Protein AF-A0A6P1ZVD4-F1 (afdb_monomer)

Solvent-accessible surface area (backbone atoms only — not comparable to full-atom values): 4212 Å² total; per-residue (Å²): 137,85,82,81,77,77,68,86,91,62,80,84,72,65,96,66,82,87,74,95,80,88,84,90,74,55,71,70,58,51,56,50,44,47,52,54,15,56,79,68,76,49,50,54,68,55,51,50,51,53,51,60,61,52,56,75,72,61,69,82,129

Structure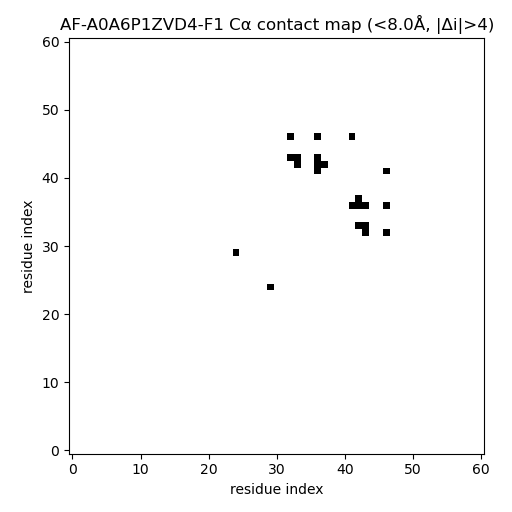 (mmCIF, N/CA/C/O backbone):
data_AF-A0A6P1ZVD4-F1
#
_entry.id   AF-A0A6P1ZVD4-F1
#
loop_
_atom_site.group_PDB
_atom_site.id
_atom_site.type_symbol
_atom_site.label_atom_id
_atom_site.label_alt_id
_atom_site.label_comp_id
_atom_site.label_asym_id
_atom_site.label_entity_id
_atom_site.label_seq_id
_atom_site.pdbx_PDB_ins_code
_atom_site.Cartn_x
_atom_site.Cartn_y
_atom_site.Cartn_z
_atom_site.occupancy
_atom_site.B_iso_or_equiv
_atom_site.auth_seq_id
_atom_site.auth_comp_id
_atom_site.auth_asym_id
_atom_site.auth_atom_id
_atom_site.pdbx_PDB_model_num
ATOM 1 N N . MET A 1 1 ? 13.124 -10.149 -39.95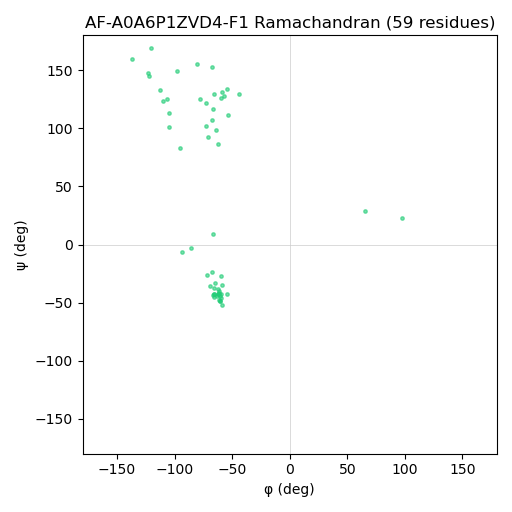7 1.00 41.09 1 MET A N 1
ATOM 2 C CA . MET A 1 1 ? 11.942 -10.106 -39.068 1.00 41.09 1 MET A CA 1
ATOM 3 C C . MET A 1 1 ? 12.230 -11.020 -37.889 1.00 41.09 1 MET A C 1
ATOM 5 O O . MET A 1 1 ? 12.276 -12.225 -38.085 1.00 41.09 1 MET A O 1
ATOM 9 N N . ILE A 1 2 ? 12.556 -10.472 -36.715 1.00 41.28 2 ILE A N 1
ATOM 10 C CA . ILE A 1 2 ? 12.937 -11.287 -35.550 1.00 41.28 2 ILE A CA 1
ATOM 11 C C . ILE A 1 2 ? 11.757 -11.290 -34.584 1.00 41.28 2 ILE A C 1
ATOM 13 O O . ILE A 1 2 ? 11.482 -10.310 -33.895 1.00 41.28 2 ILE A O 1
ATOM 17 N N . THR A 1 3 ? 11.014 -12.389 -34.605 1.00 49.59 3 THR A N 1
ATOM 18 C CA . THR A 1 3 ? 9.815 -12.627 -33.807 1.00 49.59 3 THR A CA 1
ATOM 19 C C . THR A 1 3 ? 10.209 -12.728 -32.334 1.00 49.59 3 THR A C 1
ATOM 21 O O . THR A 1 3 ? 10.814 -13.710 -31.901 1.00 49.59 3 THR A O 1
ATOM 24 N N . LYS A 1 4 ? 9.891 -11.695 -31.547 1.00 51.16 4 LYS A N 1
ATOM 25 C CA . LYS A 1 4 ? 10.130 -11.674 -30.100 1.00 51.16 4 LYS A CA 1
ATOM 26 C C . LYS A 1 4 ? 9.144 -12.641 -29.437 1.00 51.16 4 LYS A C 1
ATOM 28 O O . LYS A 1 4 ? 8.006 -12.277 -29.152 1.00 51.16 4 LYS A O 1
ATOM 33 N N . LYS A 1 5 ? 9.564 -13.899 -29.248 1.00 44.94 5 LYS A N 1
ATOM 34 C CA . LYS A 1 5 ? 8.833 -14.905 -28.463 1.00 44.94 5 LYS A CA 1
ATOM 35 C C . LYS A 1 5 ? 8.552 -14.321 -27.077 1.00 44.94 5 LYS A C 1
ATOM 37 O O . LYS A 1 5 ? 9.476 -14.097 -26.298 1.00 44.94 5 LYS A O 1
ATOM 42 N N . ARG A 1 6 ? 7.280 -14.050 -26.776 1.00 55.28 6 ARG A N 1
ATOM 43 C CA . ARG A 1 6 ? 6.841 -13.771 -25.407 1.00 55.28 6 ARG A CA 1
ATOM 44 C C . ARG A 1 6 ? 7.012 -15.056 -24.603 1.00 55.28 6 ARG A C 1
ATOM 46 O O . ARG A 1 6 ? 6.378 -16.060 -24.909 1.00 55.28 6 ARG A O 1
ATOM 53 N N . LEU A 1 7 ? 7.883 -15.015 -23.602 1.00 55.75 7 LEU A N 1
ATOM 54 C CA . LEU A 1 7 ? 7.906 -16.008 -22.539 1.00 55.75 7 LEU A CA 1
ATOM 55 C C . LEU A 1 7 ? 6.681 -15.740 -21.662 1.00 55.75 7 LEU A C 1
ATOM 57 O O . LEU A 1 7 ? 6.640 -14.772 -20.903 1.00 55.75 7 LEU A O 1
ATOM 61 N N . THR A 1 8 ? 5.643 -16.551 -21.836 1.00 52.03 8 THR A N 1
ATOM 62 C CA . THR A 1 8 ? 4.523 -16.622 -20.898 1.00 52.03 8 THR A CA 1
ATOM 63 C C . THR A 1 8 ? 5.108 -17.029 -19.544 1.00 52.03 8 THR A C 1
ATOM 65 O O . THR A 1 8 ? 5.816 -18.031 -19.492 1.00 52.03 8 THR A O 1
ATOM 68 N N . ASN A 1 9 ? 4.837 -16.245 -18.491 1.00 46.94 9 ASN A N 1
ATOM 69 C CA . ASN A 1 9 ? 5.359 -16.372 -17.115 1.00 46.94 9 ASN A CA 1
ATOM 70 C C . ASN A 1 9 ? 6.566 -15.492 -16.714 1.00 46.94 9 ASN A C 1
ATOM 72 O O . ASN A 1 9 ? 7.260 -15.809 -15.752 1.00 46.94 9 ASN A O 1
ATOM 76 N N . VAL A 1 10 ? 6.809 -14.366 -17.391 1.00 47.91 10 VAL A N 1
ATOM 77 C CA . VAL A 1 10 ? 7.686 -13.315 -16.841 1.00 47.91 10 VAL A CA 1
ATOM 78 C C . VAL A 1 10 ? 6.793 -12.169 -16.358 1.00 47.91 10 VAL A C 1
ATOM 80 O O . VAL A 1 10 ? 6.132 -11.554 -17.202 1.00 47.91 10 VAL A O 1
ATOM 83 N N . PRO A 1 11 ? 6.712 -11.879 -15.042 1.00 47.53 11 PRO A N 1
ATOM 84 C CA . PRO A 1 11 ? 6.066 -10.657 -14.587 1.00 47.53 11 PRO A CA 1
ATOM 85 C C . PRO A 1 11 ? 6.743 -9.499 -15.309 1.00 47.53 11 PRO A C 1
ATOM 87 O O . PRO A 1 11 ? 7.967 -9.486 -15.445 1.00 47.53 11 PRO A O 1
ATOM 90 N N . VAL A 1 12 ? 5.947 -8.576 -15.845 1.00 50.41 12 VAL A N 1
ATOM 91 C CA . VAL A 1 12 ? 6.445 -7.376 -16.516 1.00 50.41 12 VAL A CA 1
ATOM 92 C C . VAL A 1 12 ? 7.219 -6.576 -15.469 1.00 50.41 12 VAL A C 1
ATOM 94 O O . VAL A 1 12 ? 6.658 -5.735 -14.780 1.00 50.41 12 VAL A O 1
ATOM 97 N N . LEU A 1 13 ? 8.505 -6.890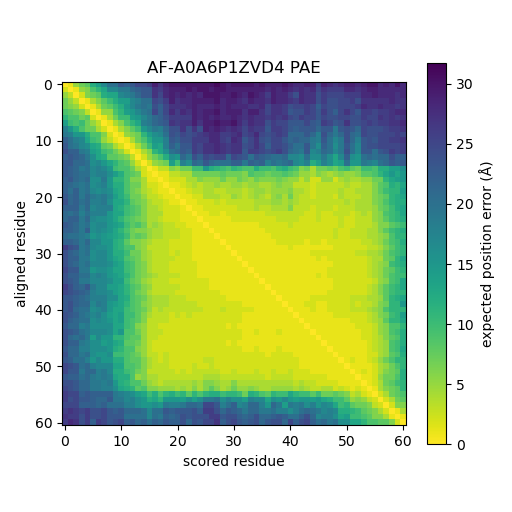 -15.301 1.00 50.84 13 LEU A N 1
ATOM 98 C CA . LEU A 1 13 ? 9.448 -6.078 -14.561 1.00 50.84 13 LEU A CA 1
ATOM 99 C C . LEU A 1 13 ? 9.525 -4.781 -15.347 1.00 50.84 13 LEU A C 1
ATOM 101 O O . LEU A 1 13 ? 10.153 -4.708 -16.407 1.00 50.84 13 LEU A O 1
ATOM 105 N N . HIS A 1 14 ? 8.779 -3.789 -14.867 1.00 54.16 14 HIS A N 1
ATOM 106 C CA . HIS A 1 14 ? 8.916 -2.417 -15.302 1.00 54.16 14 HIS A CA 1
ATOM 107 C C . HIS A 1 14 ? 10.408 -2.098 -15.378 1.00 54.16 14 HIS A C 1
ATOM 109 O O . HIS A 1 14 ? 11.167 -2.381 -14.457 1.00 54.16 14 HIS A O 1
ATOM 115 N N . SER A 1 15 ? 10.836 -1.550 -16.510 1.00 57.06 15 SER A N 1
ATOM 116 C CA . SER A 1 15 ? 12.238 -1.245 -16.807 1.00 57.06 15 SER A CA 1
ATOM 117 C C . SER A 1 15 ? 12.827 -0.135 -15.917 1.00 57.06 15 SER A C 1
ATOM 119 O O . SER A 1 15 ? 13.931 0.332 -16.177 1.00 57.06 15 SER A O 1
ATOM 121 N N . GLU A 1 16 ? 12.095 0.289 -14.886 1.00 70.38 16 GLU A N 1
ATOM 122 C CA . GLU A 1 16 ? 12.442 1.343 -13.945 1.00 70.38 16 GLU A CA 1
ATOM 123 C C . GLU A 1 16 ? 12.812 0.725 -12.594 1.00 70.38 16 GLU A C 1
ATOM 125 O O . GLU A 1 16 ? 12.063 -0.061 -12.010 1.00 70.38 16 GLU A O 1
ATOM 130 N N . VAL A 1 17 ? 14.005 1.062 -12.107 1.00 80.94 17 VAL A N 1
ATOM 131 C CA . VAL A 1 17 ? 14.512 0.565 -10.827 1.00 80.94 17 VAL A CA 1
ATOM 132 C C . VAL A 1 17 ? 13.841 1.341 -9.699 1.00 80.94 17 VAL A C 1
ATOM 134 O O . VAL A 1 17 ? 13.923 2.568 -9.655 1.00 80.94 17 VAL A O 1
ATOM 137 N N . LYS A 1 18 ? 13.216 0.624 -8.755 1.00 84.69 18 LYS A N 1
ATOM 138 C CA . LYS A 1 18 ? 12.614 1.239 -7.565 1.00 84.69 18 LYS A CA 1
ATOM 139 C C . LYS A 1 18 ? 13.674 2.032 -6.794 1.00 84.69 18 LYS A C 1
ATOM 141 O O . LYS A 1 18 ? 14.725 1.500 -6.440 1.00 84.69 18 LYS A O 1
ATOM 146 N N . GLN A 1 19 ? 13.376 3.291 -6.494 1.00 90.19 19 GLN A N 1
ATOM 147 C CA . GLN A 1 19 ? 14.188 4.125 -5.610 1.00 90.19 19 GLN A CA 1
ATOM 148 C C . GLN A 1 19 ? 13.592 4.138 -4.199 1.00 90.19 19 GLN A C 1
ATOM 150 O O . GLN A 1 19 ? 12.376 4.021 -4.017 1.00 90.19 19 GLN A O 1
ATOM 155 N N . ARG A 1 20 ? 14.447 4.272 -3.180 1.00 90.75 20 ARG A N 1
ATOM 156 C CA . ARG A 1 20 ? 14.002 4.310 -1.783 1.00 90.75 20 ARG A CA 1
ATOM 157 C C . ARG A 1 20 ? 13.310 5.641 -1.495 1.00 90.75 20 ARG A C 1
ATOM 159 O O . ARG A 1 20 ? 13.937 6.690 -1.572 1.00 90.75 20 ARG A O 1
ATOM 166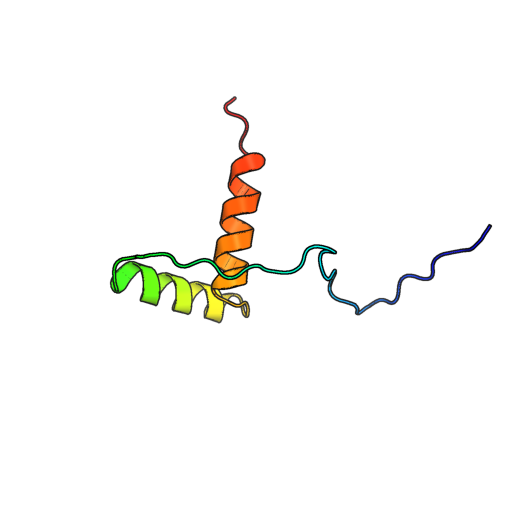 N N . HIS A 1 21 ? 12.054 5.562 -1.072 1.00 90.12 21 HIS A N 1
ATOM 167 C CA . HIS A 1 21 ? 11.268 6.696 -0.598 1.00 90.12 21 HIS A CA 1
ATOM 168 C C . HIS A 1 21 ? 10.791 6.424 0.828 1.00 90.12 21 HIS A C 1
ATOM 170 O O . HIS A 1 21 ? 10.502 5.279 1.181 1.00 90.12 21 HIS A O 1
ATOM 176 N N . GLN A 1 22 ? 10.720 7.468 1.651 1.00 93.81 22 GLN A N 1
ATOM 177 C CA . GLN A 1 22 ? 10.173 7.390 3.002 1.00 93.81 22 GLN A CA 1
ATOM 178 C C . GLN A 1 22 ? 8.885 8.204 3.069 1.00 93.81 22 GLN A C 1
ATOM 180 O O . GLN A 1 22 ? 8.845 9.347 2.621 1.00 93.81 22 GLN A O 1
ATOM 185 N N . ILE A 1 23 ? 7.846 7.612 3.653 1.00 91.31 23 ILE A N 1
ATOM 186 C CA . ILE A 1 23 ? 6.575 8.277 3.934 1.00 91.31 23 ILE A CA 1
ATOM 187 C C . ILE A 1 23 ? 6.280 8.180 5.428 1.00 91.31 23 ILE A C 1
ATOM 189 O O . ILE A 1 23 ? 6.651 7.202 6.078 1.00 91.31 23 ILE A O 1
ATOM 193 N N . VAL A 1 24 ? 5.618 9.198 5.968 1.00 96.31 24 VAL A N 1
ATOM 194 C CA . VAL A 1 24 ? 5.127 9.207 7.347 1.00 96.31 24 VAL A CA 1
ATOM 195 C C . VAL A 1 24 ? 3.611 9.128 7.289 1.00 96.31 24 VAL A C 1
ATOM 197 O O . VAL A 1 24 ? 2.967 9.947 6.640 1.00 96.31 24 VAL A O 1
ATOM 200 N N . VAL A 1 25 ? 3.047 8.121 7.944 1.00 96.50 25 VAL A N 1
ATOM 201 C CA . VAL A 1 25 ? 1.606 7.857 7.981 1.00 96.50 25 VAL A CA 1
ATOM 202 C C . VAL A 1 25 ? 1.196 7.494 9.404 1.00 96.50 25 VAL A C 1
ATOM 204 O O . VAL A 1 25 ? 2.032 7.099 10.218 1.00 96.50 25 VAL A O 1
ATOM 207 N N . THR A 1 26 ? -0.091 7.619 9.721 1.00 98.38 26 THR A N 1
ATOM 208 C CA . THR A 1 26 ? -0.602 7.188 11.027 1.00 98.38 26 THR A CA 1
ATOM 209 C C . THR A 1 26 ? -0.520 5.661 11.169 1.00 98.38 26 THR A C 1
ATOM 211 O O . THR A 1 26 ? -0.608 4.949 10.161 1.00 98.38 26 THR A O 1
ATOM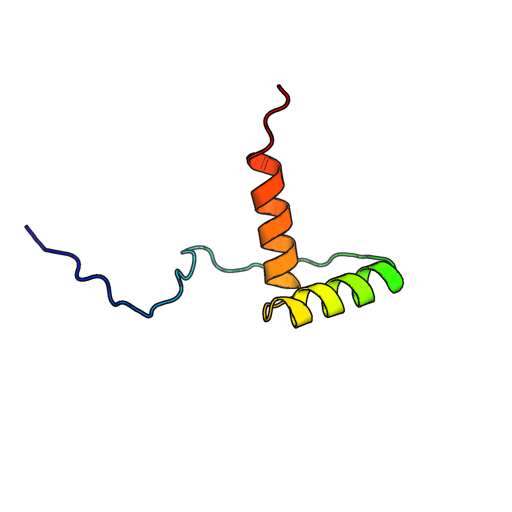 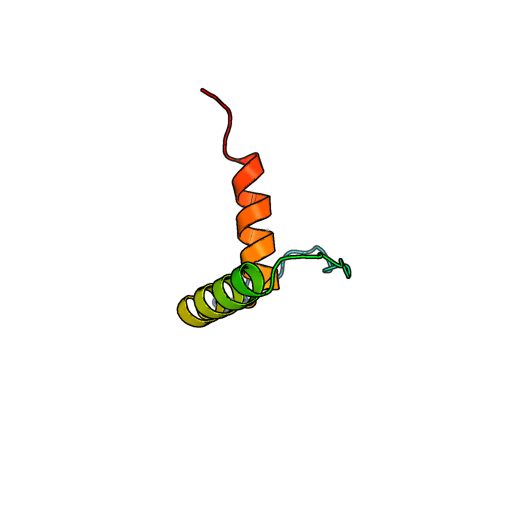214 N N . PRO A 1 27 ? -0.410 5.121 12.399 1.00 98.19 27 PRO A N 1
ATOM 215 C CA . PRO A 1 27 ? -0.377 3.673 12.616 1.00 98.19 27 PRO A CA 1
ATOM 216 C C . PRO A 1 27 ? -1.582 2.956 11.996 1.00 98.19 27 PRO A C 1
ATOM 218 O O . PRO A 1 27 ? -1.423 1.943 11.323 1.00 98.19 27 PRO A O 1
ATOM 221 N N . THR A 1 28 ? -2.783 3.524 12.132 1.00 98.44 28 THR A N 1
ATOM 222 C CA . THR A 1 28 ? -4.013 2.957 11.559 1.00 98.44 28 THR A CA 1
ATOM 223 C C . THR A 1 28 ? -3.957 2.862 10.035 1.00 98.44 28 THR A C 1
ATOM 225 O O . THR A 1 28 ? -4.365 1.845 9.470 1.00 98.44 28 THR A O 1
ATOM 228 N N . ALA A 1 29 ? -3.426 3.887 9.360 1.00 97.50 29 ALA A N 1
ATOM 229 C CA . ALA A 1 29 ? -3.260 3.864 7.910 1.00 97.50 29 ALA A CA 1
ATOM 230 C C . ALA A 1 29 ? -2.243 2.794 7.487 1.00 97.50 29 ALA A C 1
ATOM 232 O O . ALA A 1 29 ? -2.501 2.039 6.552 1.00 97.50 29 ALA A O 1
ATOM 233 N N . TRP A 1 30 ? -1.126 2.674 8.211 1.00 97.56 30 TRP A N 1
ATOM 234 C CA . TRP A 1 30 ? -0.121 1.643 7.950 1.00 97.56 30 TRP A CA 1
ATOM 235 C C . TRP A 1 30 ? -0.677 0.221 8.100 1.00 97.56 30 TRP A C 1
ATOM 237 O O . TRP A 1 30 ? -0.521 -0.601 7.197 1.00 97.56 30 TRP A O 1
ATOM 247 N N . GLU A 1 31 ? -1.381 -0.067 9.199 1.00 98.12 31 GLU A N 1
ATOM 248 C CA . GLU A 1 31 ? -1.991 -1.383 9.424 1.00 98.12 31 GLU A CA 1
ATOM 249 C C . GLU A 1 31 ? -3.036 -1.724 8.359 1.00 98.12 31 GLU A C 1
ATOM 251 O O . GLU A 1 31 ? -3.109 -2.864 7.901 1.00 98.12 31 GLU A O 1
ATOM 256 N N . THR A 1 32 ? -3.818 -0.734 7.928 1.00 98.06 32 THR A N 1
ATOM 257 C CA . THR A 1 32 ? -4.817 -0.918 6.869 1.00 98.06 32 THR A CA 1
ATOM 258 C C . TH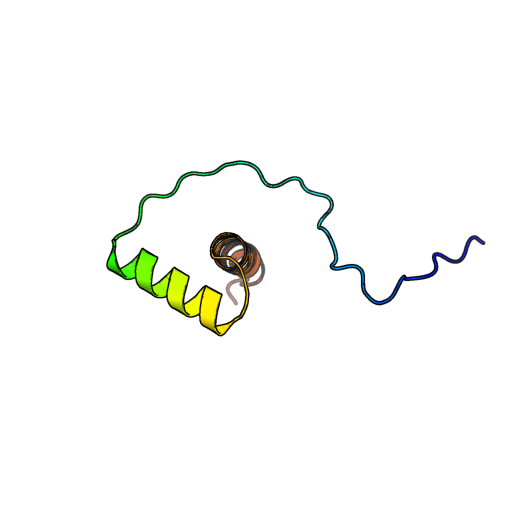R A 1 32 ? -4.148 -1.236 5.533 1.00 98.06 32 THR A C 1
ATOM 260 O O . THR A 1 32 ? -4.540 -2.195 4.875 1.00 98.06 32 THR A O 1
ATOM 263 N N . MET A 1 33 ? -3.090 -0.507 5.161 1.00 97.38 33 MET A N 1
ATOM 264 C CA . MET A 1 33 ? -2.330 -0.788 3.938 1.00 97.38 33 MET A CA 1
ATOM 265 C C . MET A 1 33 ? -1.689 -2.178 3.956 1.00 97.38 33 MET A C 1
ATOM 267 O O . MET A 1 33 ? -1.708 -2.861 2.936 1.00 97.38 33 MET A O 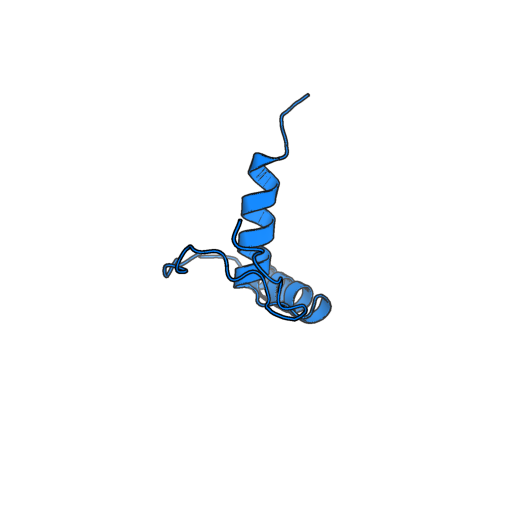1
ATOM 271 N N . LYS A 1 34 ? -1.156 -2.626 5.102 1.00 97.88 34 LYS A N 1
ATOM 272 C CA . LYS A 1 34 ? -0.622 -3.990 5.238 1.00 97.88 34 LYS A CA 1
ATOM 273 C C . LYS A 1 34 ? -1.698 -5.049 5.004 1.00 97.88 34 LYS A C 1
ATOM 275 O O . LYS A 1 34 ? -1.457 -5.975 4.239 1.00 97.88 34 LYS A O 1
ATOM 280 N N . LYS A 1 35 ? -2.869 -4.902 5.633 1.00 98.19 35 LYS A N 1
ATOM 281 C CA . LYS A 1 35 ? -3.998 -5.834 5.463 1.00 98.19 35 LYS A CA 1
ATOM 282 C C . LYS A 1 35 ? -4.488 -5.879 4.019 1.00 98.19 35 LYS A C 1
ATOM 284 O O . LYS A 1 35 ? -4.735 -6.955 3.492 1.00 98.19 35 LYS A O 1
ATOM 289 N N . GLU A 1 36 ? -4.596 -4.720 3.378 1.00 97.38 36 GLU A N 1
ATOM 290 C CA . GLU A 1 36 ? -5.028 -4.629 1.984 1.00 97.38 36 GLU A CA 1
ATOM 291 C C . GLU A 1 36 ? -4.017 -5.278 1.031 1.00 97.38 36 GLU A C 1
ATOM 293 O O . GLU A 1 36 ? -4.394 -6.008 0.116 1.00 97.38 36 GLU A O 1
ATOM 298 N N . ALA A 1 37 ? -2.723 -5.036 1.253 1.00 96.44 37 ALA A N 1
ATOM 299 C CA . ALA A 1 37 ? -1.659 -5.637 0.463 1.00 96.44 37 ALA A CA 1
ATOM 300 C C . ALA A 1 37 ? -1.642 -7.169 0.618 1.00 96.44 37 ALA A C 1
ATOM 302 O O . ALA A 1 37 ? -1.589 -7.879 -0.385 1.00 96.44 37 ALA A O 1
ATOM 303 N N . ASP A 1 38 ? -1.787 -7.665 1.851 1.00 97.19 38 ASP A N 1
ATOM 304 C CA . ASP A 1 38 ? -1.888 -9.095 2.166 1.00 97.19 38 ASP A CA 1
ATOM 305 C C . ASP A 1 38 ? -3.103 -9.750 1.491 1.00 97.19 38 ASP A C 1
ATOM 307 O O . ASP A 1 38 ? -2.953 -10.727 0.759 1.00 97.19 38 ASP A O 1
ATOM 311 N N . SER A 1 39 ? -4.287 -9.137 1.607 1.00 97.44 39 SER A N 1
ATOM 312 C CA . SER A 1 39 ? -5.514 -9.624 0.960 1.00 97.44 39 SER A CA 1
ATOM 313 C C . SER A 1 39 ? -5.406 -9.699 -0.566 1.00 97.44 39 SER A C 1
ATOM 315 O O . SER A 1 39 ? -6.117 -10.488 -1.190 1.00 97.44 39 SER A O 1
ATOM 317 N N . ARG A 1 40 ? -4.560 -8.867 -1.180 1.00 93.75 40 ARG A N 1
ATOM 318 C CA . ARG A 1 40 ? -4.302 -8.855 -2.628 1.00 93.75 40 ARG A CA 1
ATOM 319 C C . ARG A 1 40 ? -3.101 -9.716 -3.031 1.00 93.75 40 ARG A C 1
ATOM 321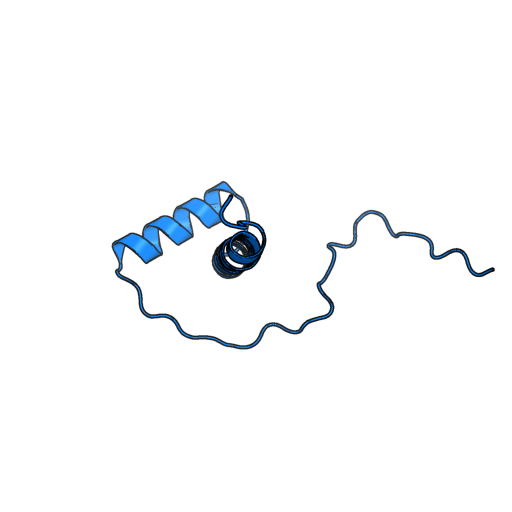 O O . ARG A 1 40 ? -2.845 -9.850 -4.226 1.00 93.75 40 ARG A O 1
ATOM 328 N N . GLY A 1 41 ? -2.354 -10.267 -2.073 1.00 95.25 41 GLY A N 1
ATOM 329 C CA . GLY A 1 41 ? -1.119 -11.011 -2.319 1.00 95.25 41 GLY A CA 1
ATOM 330 C C . GLY A 1 41 ? 0.013 -10.159 -2.910 1.00 95.25 41 GLY A C 1
ATOM 331 O O . GLY A 1 41 ? 0.835 -10.676 -3.665 1.00 95.25 41 GLY A O 1
ATOM 332 N N . ILE A 1 42 ? 0.048 -8.855 -2.612 1.00 94.06 42 ILE A N 1
ATOM 333 C CA . ILE A 1 42 ? 1.059 -7.906 -3.109 1.00 94.06 42 ILE A CA 1
ATOM 334 C C . ILE A 1 42 ? 1.821 -7.243 -1.957 1.00 94.06 42 ILE A C 1
ATOM 336 O O . ILE A 1 42 ? 1.439 -7.331 -0.795 1.00 94.06 42 ILE A O 1
ATOM 340 N N . SER A 1 43 ? 2.911 -6.538 -2.271 1.00 94.81 43 SER A N 1
ATOM 341 C CA . SER A 1 43 ? 3.615 -5.719 -1.277 1.00 94.81 43 SER A CA 1
ATOM 342 C C . SER A 1 43 ? 2.925 -4.367 -1.060 1.00 94.81 43 SER A C 1
ATOM 344 O O . SER A 1 43 ? 2.280 -3.834 -1.964 1.00 94.81 43 SER A O 1
ATOM 346 N N . VAL A 1 44 ? 3.125 -3.757 0.114 1.00 95.00 44 VAL A N 1
ATOM 347 C CA . VAL A 1 44 ? 2.651 -2.386 0.394 1.00 95.00 44 VAL A CA 1
ATOM 348 C C . VAL A 1 44 ? 3.244 -1.376 -0.597 1.00 95.00 44 VAL A C 1
ATOM 350 O O . VAL A 1 44 ? 2.556 -0.450 -1.015 1.00 95.00 44 VAL A O 1
ATOM 353 N N . SER A 1 45 ? 4.490 -1.571 -1.039 1.00 92.81 45 SER A N 1
ATOM 354 C CA . SER A 1 45 ? 5.097 -0.733 -2.080 1.00 92.81 45 SER A CA 1
ATOM 355 C C . SER A 1 45 ? 4.347 -0.843 -3.410 1.00 92.81 45 SER A C 1
ATOM 357 O O . SER A 1 45 ? 4.077 0.174 -4.037 1.00 92.81 45 SER A O 1
ATOM 359 N N . GLU A 1 46 ? 3.945 -2.054 -3.809 1.00 90.75 46 GLU A N 1
ATOM 360 C CA . GLU A 1 46 ? 3.147 -2.270 -5.025 1.00 90.75 46 GLU A CA 1
ATOM 361 C C . GLU A 1 46 ? 1.750 -1.643 -4.913 1.00 90.75 46 GLU A C 1
ATOM 363 O O . GLU A 1 46 ? 1.241 -1.075 -5.878 1.00 90.75 46 GLU A O 1
ATOM 368 N N . LEU A 1 47 ? 1.142 -1.700 -3.721 1.00 94.75 47 LEU A N 1
ATOM 369 C CA . LEU A 1 47 ? -0.130 -1.037 -3.429 1.00 94.75 47 LEU A CA 1
ATOM 370 C C . LEU A 1 47 ? -0.021 0.487 -3.628 1.00 94.75 47 LEU A C 1
ATOM 372 O O . LEU A 1 47 ? -0.878 1.086 -4.280 1.00 94.75 47 LEU A O 1
ATOM 376 N N . ILE A 1 48 ? 1.044 1.105 -3.105 1.00 93.88 48 ILE A N 1
ATOM 377 C CA . ILE A 1 48 ? 1.303 2.549 -3.224 1.00 93.88 48 ILE A CA 1
ATOM 378 C C . ILE A 1 48 ? 1.596 2.942 -4.677 1.00 93.88 48 ILE A C 1
ATOM 380 O O . ILE A 1 48 ? 1.060 3.938 -5.164 1.00 93.88 48 ILE A O 1
ATOM 384 N N . GLU A 1 49 ? 2.402 2.160 -5.396 1.00 91.38 49 GLU A N 1
ATOM 385 C CA . GLU A 1 49 ? 2.670 2.400 -6.817 1.00 91.38 49 GLU A CA 1
ATOM 386 C C . GLU A 1 49 ? 1.397 2.291 -7.664 1.00 91.38 49 GLU A C 1
ATOM 388 O O . GLU A 1 49 ? 1.157 3.140 -8.524 1.00 91.38 49 GLU A O 1
ATOM 393 N N . GLY A 1 50 ? 0.552 1.289 -7.403 1.00 90.50 50 GLY A N 1
ATOM 394 C CA . GLY A 1 50 ? -0.739 1.130 -8.072 1.00 90.50 50 GLY A CA 1
ATOM 395 C C . GLY A 1 50 ? -1.663 2.326 -7.842 1.00 90.50 50 GLY A C 1
ATOM 396 O O . GLY A 1 50 ? -2.241 2.849 -8.797 1.00 90.50 50 GLY A O 1
ATOM 397 N N . PHE A 1 51 ? -1.748 2.808 -6.599 1.00 90.81 51 PHE A N 1
ATOM 398 C CA . PHE A 1 51 ? -2.479 4.031 -6.270 1.00 90.81 51 PHE A CA 1
ATOM 399 C C . PHE A 1 51 ? -1.931 5.244 -7.035 1.00 90.81 51 PHE A C 1
ATOM 401 O O . PHE A 1 51 ? -2.690 5.920 -7.727 1.00 90.81 51 PHE A O 1
ATOM 408 N N . GLY A 1 52 ? -0.617 5.484 -6.979 1.00 90.25 52 GLY A N 1
ATOM 409 C CA . GLY A 1 52 ? 0.023 6.621 -7.646 1.00 90.25 52 GLY A CA 1
ATOM 410 C C . GLY A 1 52 ? -0.181 6.617 -9.164 1.00 90.25 52 GLY A C 1
ATOM 411 O O . GLY A 1 52 ? -0.525 7.646 -9.745 1.00 90.25 52 GLY A O 1
ATOM 412 N N . ARG A 1 53 ? -0.063 5.450 -9.812 1.00 86.94 53 ARG A N 1
ATOM 413 C CA . ARG A 1 53 ? -0.347 5.289 -11.251 1.00 86.94 53 ARG A CA 1
ATOM 414 C C . ARG A 1 53 ? -1.823 5.544 -11.578 1.00 86.94 53 ARG A C 1
ATOM 416 O O . ARG A 1 53 ? -2.128 6.073 -12.645 1.00 86.94 53 ARG A O 1
ATOM 423 N N . GLY A 1 54 ? -2.734 5.209 -10.663 1.00 85.81 54 GLY A N 1
ATOM 424 C CA . GLY A 1 54 ? -4.171 5.450 -10.801 1.00 85.81 54 GLY A CA 1
ATOM 425 C C . GLY A 1 54 ? -4.574 6.929 -10.778 1.00 85.81 54 GLY A C 1
ATOM 426 O O . GLY A 1 54 ? -5.612 7.272 -11.342 1.00 85.81 54 GLY A O 1
ATOM 427 N N . LEU A 1 55 ? -3.759 7.812 -10.190 1.00 82.94 55 LEU A N 1
ATOM 428 C CA . LEU A 1 55 ? -4.046 9.252 -10.135 1.00 82.94 55 LEU A CA 1
ATOM 429 C C . LEU A 1 55 ? -3.956 9.928 -11.511 1.00 82.94 55 LEU A C 1
ATOM 431 O O . LEU A 1 55 ? -4.747 10.813 -11.813 1.00 82.94 55 LEU A O 1
ATOM 435 N N . ILE A 1 56 ? -3.032 9.488 -12.370 1.00 70.81 56 ILE A N 1
ATOM 436 C CA . ILE A 1 56 ? -2.806 10.088 -13.700 1.00 70.81 56 ILE A CA 1
ATOM 437 C C . ILE A 1 56 ? -3.959 9.766 -14.669 1.00 70.81 56 ILE A C 1
ATOM 439 O O . ILE A 1 56 ? -4.244 10.533 -15.587 1.00 70.81 56 ILE A O 1
ATOM 443 N N . ASN A 1 57 ? -4.656 8.649 -14.449 1.00 60.19 57 ASN A N 1
ATOM 444 C CA . ASN A 1 57 ? -5.741 8.187 -15.318 1.00 60.19 57 ASN A CA 1
ATOM 445 C C . ASN A 1 57 ? -7.112 8.794 -14.982 1.00 60.19 57 ASN A C 1
ATOM 447 O O . ASN A 1 57 ? -8.076 8.544 -15.703 1.00 60.19 57 ASN A O 1
ATOM 451 N N . GLN A 1 58 ? -7.212 9.612 -13.934 1.00 56.03 58 GLN A N 1
ATOM 452 C CA . GLN A 1 58 ? -8.420 10.371 -13.620 1.00 56.03 58 GLN A CA 1
ATOM 453 C C . GLN A 1 58 ? -8.293 11.776 -14.222 1.00 56.03 58 GLN A C 1
ATOM 455 O O . GLN A 1 58 ? -7.891 12.722 -13.550 1.00 56.03 58 GLN A O 1
ATOM 460 N N . LYS A 1 59 ? -8.613 11.931 -15.516 1.00 49.75 59 LYS A N 1
ATOM 461 C CA . LYS A 1 59 ? -8.922 13.271 -16.042 1.00 49.75 59 LYS A CA 1
ATOM 462 C C . LYS A 1 59 ? -10.216 13.749 -15.367 1.00 49.75 59 LYS A C 1
ATOM 464 O O . LYS A 1 59 ? -11.185 12.986 -15.401 1.00 49.75 59 LYS A O 1
ATOM 469 N N . PRO A 1 60 ? -10.275 14.961 -14.784 1.00 55.19 60 PRO A N 1
ATOM 470 C CA . PRO A 1 60 ? -11.563 15.555 -14.453 1.00 55.19 60 PRO A CA 1
ATOM 471 C C . PRO A 1 60 ? -12.371 15.678 -15.753 1.00 55.19 60 PRO A C 1
ATOM 473 O O . PRO A 1 60 ? -11.822 16.077 -16.784 1.00 55.19 60 PRO A O 1
ATOM 476 N N . SER A 1 61 ? -13.624 15.219 -15.706 1.00 53.25 61 SER A N 1
ATOM 477 C CA . SER A 1 61 ? -14.599 15.386 -16.793 1.00 53.25 61 SER A CA 1
ATOM 478 C C . SER A 1 61 ? -14.947 16.853 -17.001 1.00 53.25 61 SER A C 1
ATOM 480 O O . SER A 1 61 ? -14.923 17.600 -15.996 1.00 53.25 61 SER A O 1
#

Nearest PDB structures (foldseek):
  8pv2-assembly1_CQ  TM=5.679E-01  e=5.007E+00  Thermochaetoides thermophila DSM 1495

Radius of gyration: 16.24 Å; Cα contacts (8 Å, |Δi|>4): 11; chains: 1; bounding box: 29×32×52 Å

Sequence (61 aa):
MITKKRLTNVPVLHSEVKQRHQIVVTPTAWETMKKEADSRGISVSELIEGFGRGLINQKPS

Foldseek 3Di:
DDDPDDDDPDDPPPPDDDDDDDDDDDPVVVVVLCVVCVVVVHDSVVVVVVVVVVVVVDDPD

Mean predicted aligned error: 10.85 Å

Secondary structure (DSSP, 8-state):
-------TT-----SSPPPP------HHHHHHHHHHHHHTTS-HHHHHHHHHHHHHT----

pLDDT: mean 78.82, std 20.36, range [41.09, 98.44]